Protein AF-A0A7J4REQ1-F1 (afdb_monomer_lite)

Radius of gyration: 32.88 Å; chains: 1; bounding box: 48×34×110 Å

Structure (mmCIF, N/CA/C/O backbone):
data_AF-A0A7J4REQ1-F1
#
_entry.id   AF-A0A7J4REQ1-F1
#
loop_
_atom_site.group_PDB
_atom_site.id
_atom_site.type_symbol
_atom_site.label_atom_id
_atom_site.label_alt_id
_atom_site.label_comp_id
_atom_site.label_asym_id
_atom_site.label_entity_id
_atom_site.label_seq_id
_atom_site.pdbx_PDB_ins_code
_atom_site.Cartn_x
_atom_site.Cartn_y
_atom_site.Cartn_z
_atom_site.occupancy
_atom_site.B_iso_or_equiv
_atom_site.auth_seq_id
_atom_site.auth_comp_id
_atom_site.auth_asym_id
_atom_site.auth_atom_id
_atom_site.pdbx_PDB_model_num
ATOM 1 N N . ILE A 1 1 ? 2.895 -11.259 5.863 1.00 78.50 1 ILE A N 1
ATOM 2 C CA . ILE A 1 1 ? 2.410 -10.661 7.126 1.00 78.50 1 ILE A CA 1
ATOM 3 C C . ILE A 1 1 ? 1.127 -11.382 7.511 1.00 78.50 1 ILE A C 1
ATOM 5 O O . ILE A 1 1 ? 0.283 -11.541 6.636 1.00 78.50 1 ILE A O 1
ATOM 9 N N . ARG A 1 2 ? 1.018 -11.881 8.751 1.00 83.12 2 ARG A N 1
ATOM 10 C CA . ARG A 1 2 ? -0.220 -12.492 9.265 1.00 83.12 2 ARG A CA 1
ATOM 11 C C . ARG A 1 2 ? -1.037 -11.417 9.971 1.00 83.12 2 ARG A C 1
ATOM 13 O O . ARG A 1 2 ? -0.474 -10.676 10.772 1.00 83.12 2 ARG A O 1
ATOM 20 N N . ILE A 1 3 ? -2.317 -11.341 9.643 1.00 84.44 3 ILE A N 1
ATOM 21 C CA . ILE A 1 3 ? -3.263 -10.359 10.168 1.00 84.44 3 ILE A CA 1
ATOM 22 C C . ILE A 1 3 ? -4.491 -11.128 10.621 1.00 84.44 3 ILE A C 1
ATOM 24 O O . ILE A 1 3 ? -4.956 -12.021 9.918 1.00 84.44 3 ILE A O 1
ATOM 28 N N . GLU A 1 4 ? -4.982 -10.797 11.802 1.00 85.50 4 GLU A N 1
ATOM 29 C CA . GLU A 1 4 ? -6.174 -11.393 12.388 1.00 85.50 4 GLU A CA 1
ATOM 30 C C . GLU A 1 4 ? -7.252 -10.314 12.401 1.00 85.50 4 GLU A C 1
ATOM 32 O O . GLU A 1 4 ? -7.031 -9.225 12.927 1.00 85.50 4 GLU A O 1
ATOM 37 N N . ILE A 1 5 ? -8.381 -10.597 11.755 1.00 84.56 5 ILE A N 1
ATOM 38 C CA . ILE A 1 5 ? -9.519 -9.678 11.662 1.00 84.56 5 ILE A CA 1
ATOM 39 C C . ILE A 1 5 ? -10.706 -10.362 12.318 1.00 84.56 5 ILE A C 1
ATOM 41 O O . ILE A 1 5 ? -10.978 -11.531 12.037 1.00 84.56 5 ILE A O 1
ATOM 45 N N . ALA A 1 6 ? -11.402 -9.637 13.187 1.00 83.38 6 ALA A N 1
ATOM 46 C CA . ALA A 1 6 ? -12.541 -10.141 13.934 1.00 83.38 6 ALA A CA 1
ATOM 47 C C . ALA A 1 6 ? -13.734 -9.200 13.771 1.00 83.38 6 ALA A C 1
ATOM 49 O O . ALA A 1 6 ? -13.595 -7.990 13.925 1.00 83.38 6 ALA A O 1
ATOM 50 N N . ASN A 1 7 ? -14.914 -9.763 13.500 1.00 81.50 7 ASN A N 1
ATOM 51 C CA . ASN A 1 7 ? -16.163 -9.013 13.586 1.00 81.50 7 ASN A CA 1
ATOM 52 C C . ASN A 1 7 ? -16.670 -9.077 15.031 1.00 81.50 7 ASN A C 1
ATOM 54 O O . ASN A 1 7 ? -17.111 -10.132 15.494 1.00 81.50 7 ASN A O 1
ATOM 58 N N . THR A 1 8 ? -16.592 -7.952 15.736 1.00 80.75 8 THR A N 1
ATOM 59 C CA . THR A 1 8 ? -17.097 -7.786 17.111 1.00 80.75 8 THR A CA 1
ATOM 60 C C . THR A 1 8 ? -18.521 -7.218 17.148 1.00 80.75 8 THR A C 1
ATOM 62 O O . THR A 1 8 ? -19.142 -7.145 18.210 1.00 80.75 8 THR A O 1
ATOM 65 N N . GLY A 1 9 ? -19.060 -6.822 15.991 1.00 75.81 9 GLY A N 1
ATOM 66 C CA . GLY A 1 9 ? -20.412 -6.306 15.832 1.00 75.81 9 GLY A CA 1
ATOM 67 C C . GLY A 1 9 ? -21.477 -7.404 15.825 1.00 75.81 9 GLY A C 1
ATOM 68 O O . GLY A 1 9 ? -21.199 -8.597 15.791 1.00 75.81 9 GLY A O 1
ATOM 69 N N . ASN A 1 10 ? -22.748 -7.002 15.844 1.00 75.56 10 ASN A N 1
ATOM 70 C CA . ASN A 1 10 ? -23.897 -7.918 15.801 1.00 75.56 10 ASN A CA 1
ATOM 71 C C . ASN A 1 10 ? -24.511 -8.073 14.396 1.00 75.56 10 ASN A C 1
ATOM 73 O O . ASN A 1 10 ? -25.511 -8.778 14.235 1.00 75.56 10 ASN A O 1
ATOM 77 N N . VAL A 1 11 ? -23.925 -7.421 13.390 1.00 81.38 11 VAL A N 1
ATOM 78 C CA . VAL A 1 11 ? -24.356 -7.449 11.988 1.00 81.38 11 VAL A CA 1
ATOM 79 C C . VAL A 1 11 ? -23.275 -8.121 11.142 1.00 81.38 11 VAL A C 1
ATOM 81 O O . VAL A 1 11 ? -22.09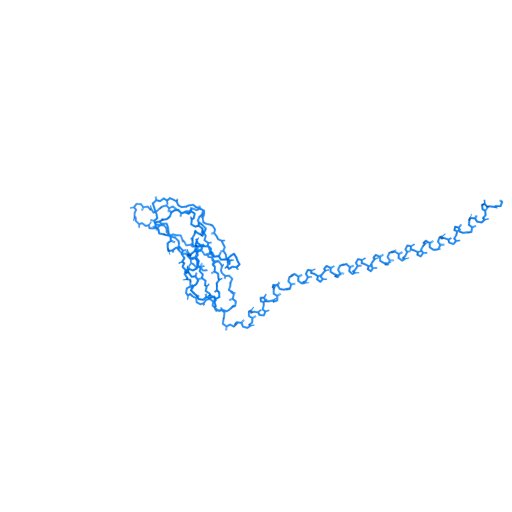4 -8.096 11.476 1.00 81.38 11 VAL A O 1
ATOM 84 N N . HIS A 1 12 ? -23.695 -8.770 10.058 1.00 83.31 12 HIS A N 1
ATOM 85 C CA . HIS A 1 12 ? -22.788 -9.311 9.051 1.00 83.31 12 HIS A CA 1
ATOM 86 C C . HIS A 1 12 ? -22.048 -8.174 8.332 1.00 83.31 12 HIS A C 1
ATOM 88 O O . HIS A 1 12 ? -22.694 -7.234 7.870 1.00 83.31 12 HIS A O 1
ATOM 94 N N . ALA A 1 13 ? -20.726 -8.286 8.209 1.00 85.25 13 ALA A N 1
ATOM 95 C CA . ALA A 1 13 ? -19.898 -7.340 7.467 1.00 85.25 13 ALA A CA 1
ATOM 96 C C . ALA A 1 13 ? -19.535 -7.938 6.101 1.00 85.25 13 ALA A C 1
ATOM 98 O O . ALA A 1 13 ? -19.131 -9.098 6.017 1.00 85.25 13 ALA A O 1
ATOM 99 N N . SER A 1 14 ? -19.687 -7.166 5.031 1.00 88.62 14 SER A N 1
ATOM 100 C CA . SER A 1 14 ? -19.371 -7.578 3.659 1.00 88.62 14 SER A CA 1
ATOM 101 C C . SER A 1 14 ? -18.459 -6.560 2.994 1.00 88.62 14 SER A C 1
ATOM 103 O O . SER A 1 14 ? -18.481 -5.395 3.375 1.00 88.62 14 SER A O 1
ATOM 105 N N . ASP A 1 15 ? -17.703 -7.005 1.990 1.00 88.81 15 ASP A N 1
ATOM 106 C CA . ASP A 1 15 ? -16.786 -6.162 1.213 1.00 88.81 15 ASP A CA 1
ATOM 107 C C . ASP A 1 15 ? -15.766 -5.405 2.085 1.00 88.81 15 ASP A C 1
ATOM 109 O O . ASP A 1 15 ? -15.466 -4.238 1.854 1.00 88.81 15 ASP A O 1
ATOM 113 N N . ILE A 1 16 ? -15.204 -6.091 3.086 1.00 88.12 16 ILE A N 1
ATOM 114 C CA . ILE A 1 16 ? -14.216 -5.513 4.001 1.00 88.12 16 ILE A CA 1
ATOM 115 C C . ILE A 1 16 ? -12.904 -5.333 3.241 1.00 88.12 16 ILE A C 1
ATOM 117 O O . ILE A 1 16 ? -12.236 -6.310 2.880 1.00 88.12 16 ILE A O 1
ATOM 121 N N . GLU A 1 17 ? -12.527 -4.086 2.998 1.00 90.56 17 GLU A N 1
ATOM 122 C CA . GLU A 1 17 ? -11.249 -3.746 2.391 1.00 90.56 17 GLU A CA 1
ATOM 123 C C . GLU A 1 17 ? -10.144 -3.692 3.454 1.00 90.56 17 GLU A C 1
ATOM 125 O O . GLU A 1 17 ? -10.313 -3.158 4.545 1.00 90.56 17 GLU A O 1
ATOM 130 N N . VAL A 1 18 ? -8.991 -4.273 3.135 1.00 90.94 18 VAL A N 1
ATOM 131 C CA . VAL A 1 18 ? -7.797 -4.261 3.975 1.00 90.94 18 VAL A CA 1
ATOM 132 C C . VAL A 1 18 ? -6.635 -3.778 3.132 1.00 90.94 18 VAL A C 1
ATOM 134 O O . VAL A 1 18 ? -6.337 -4.339 2.070 1.00 90.94 18 VAL A O 1
ATOM 137 N N . ILE A 1 19 ? -5.956 -2.746 3.620 1.00 91.75 19 ILE A N 1
ATOM 138 C CA . ILE A 1 19 ? -4.826 -2.133 2.934 1.00 91.75 19 ILE A CA 1
ATOM 139 C C . ILE A 1 19 ? -3.568 -2.212 3.781 1.00 91.75 19 ILE A C 1
ATOM 141 O O . ILE A 1 19 ? -3.587 -2.117 5.010 1.00 91.75 19 ILE A O 1
ATOM 145 N N . LEU A 1 20 ? -2.453 -2.422 3.092 1.00 90.94 20 LEU A N 1
ATOM 146 C CA . LEU A 1 20 ? -1.123 -2.387 3.667 1.00 90.94 20 LEU A CA 1
ATOM 147 C C . LEU A 1 20 ? -0.415 -1.138 3.166 1.00 90.94 20 LEU A C 1
ATOM 149 O O . LEU A 1 20 ? -0.218 -0.984 1.959 1.00 90.94 20 LEU A O 1
ATOM 153 N N . CYS A 1 21 ? -0.009 -0.285 4.096 1.00 89.50 21 CYS A N 1
ATOM 154 C CA . CYS A 1 21 ? 0.618 0.991 3.796 1.00 89.50 21 CYS A CA 1
ATOM 155 C C . CYS A 1 21 ? 2.043 1.027 4.332 1.00 89.50 21 CYS A C 1
ATOM 157 O O . CYS A 1 21 ? 2.310 0.545 5.435 1.00 89.50 21 CYS A O 1
ATOM 159 N N . GLU A 1 22 ? 2.946 1.622 3.563 1.00 87.75 22 GLU A N 1
ATOM 160 C CA . GLU A 1 22 ? 4.350 1.795 3.918 1.00 87.75 22 GLU A CA 1
ATOM 161 C C . GLU A 1 22 ? 4.697 3.285 3.978 1.00 87.75 22 GLU A C 1
ATOM 163 O O . GLU A 1 22 ? 4.401 4.051 3.059 1.00 87.75 22 GLU A O 1
ATOM 168 N N . TYR A 1 23 ? 5.347 3.686 5.069 1.00 86.44 23 TYR A N 1
ATOM 169 C CA . TYR A 1 23 ? 5.790 5.054 5.293 1.00 86.44 23 TYR A CA 1
ATOM 170 C C . TYR A 1 23 ? 7.229 5.118 5.805 1.00 86.44 23 TYR A C 1
ATOM 172 O O . TYR A 1 23 ? 7.684 4.269 6.572 1.00 86.44 23 TYR A O 1
ATOM 180 N N . ASP A 1 24 ? 7.925 6.185 5.420 1.00 80.06 24 ASP A N 1
ATOM 181 C CA . ASP A 1 24 ? 9.309 6.455 5.833 1.00 80.06 24 ASP A CA 1
ATOM 182 C C . ASP A 1 24 ? 9.372 7.228 7.151 1.00 80.06 24 ASP A C 1
ATOM 184 O O . ASP A 1 24 ? 10.359 7.151 7.879 1.00 80.06 24 ASP A O 1
ATOM 188 N N . ALA A 1 25 ? 8.322 7.996 7.441 1.00 77.31 25 ALA A N 1
ATOM 189 C CA . ALA A 1 25 ? 8.205 8.797 8.645 1.00 77.31 25 ALA A CA 1
ATOM 190 C C . ALA A 1 25 ? 7.680 7.962 9.816 1.00 77.31 25 ALA A C 1
ATOM 192 O O . ALA A 1 25 ? 6.892 7.026 9.641 1.00 77.31 25 ALA A O 1
ATOM 193 N N . ASP A 1 26 ? 8.118 8.318 11.020 1.00 72.38 26 ASP A N 1
ATOM 194 C CA . ASP A 1 26 ? 7.590 7.750 12.252 1.00 72.38 26 ASP A CA 1
ATOM 195 C C . ASP A 1 26 ? 6.221 8.358 12.580 1.00 72.38 26 ASP A C 1
ATOM 197 O O . ASP A 1 26 ? 5.990 9.547 12.380 1.00 72.38 26 ASP A O 1
ATOM 201 N N . ASP A 1 27 ? 5.336 7.529 13.137 1.00 75.75 27 ASP A N 1
ATOM 202 C CA . ASP A 1 27 ? 4.049 7.941 13.716 1.00 75.75 27 ASP A CA 1
ATOM 203 C C . ASP A 1 27 ? 3.000 8.512 12.732 1.00 75.75 27 ASP A C 1
ATOM 205 O O . ASP A 1 27 ? 2.279 9.464 13.027 1.00 75.75 27 ASP A O 1
ATOM 209 N N . MET A 1 28 ? 2.827 7.861 11.577 1.00 85.00 28 MET A N 1
ATOM 210 C CA . MET A 1 28 ? 1.778 8.219 10.603 1.00 85.00 28 MET A CA 1
ATOM 211 C C . MET A 1 28 ? 0.361 7.781 11.023 1.00 85.00 28 MET A C 1
ATOM 213 O O . MET A 1 28 ? -0.613 8.115 10.354 1.00 85.00 28 MET A O 1
ATOM 217 N N . MET A 1 29 ? 0.192 7.066 12.148 1.00 84.50 29 MET A N 1
ATOM 218 C CA . MET A 1 29 ? -1.128 6.554 12.568 1.00 84.50 29 MET A CA 1
ATOM 219 C C . MET A 1 29 ? -2.143 7.673 12.785 1.00 84.50 29 MET A C 1
ATOM 221 O O . MET A 1 29 ? -3.316 7.522 12.453 1.00 84.50 29 MET A O 1
ATOM 225 N N . ALA A 1 30 ? -1.710 8.784 13.383 1.00 85.56 30 ALA A N 1
ATOM 226 C CA . ALA A 1 30 ? -2.590 9.915 13.648 1.00 85.56 30 ALA A CA 1
ATOM 227 C C . ALA A 1 30 ? -3.002 10.639 12.359 1.00 85.56 30 ALA A C 1
ATOM 229 O O . ALA A 1 30 ? -4.084 11.218 12.312 1.00 85.56 30 ALA A O 1
ATOM 230 N N . GLU A 1 31 ? -2.147 10.624 11.339 1.00 86.44 31 GLU A N 1
ATOM 231 C CA . GLU A 1 31 ? -2.433 11.214 10.033 1.00 86.44 31 GLU A CA 1
ATOM 232 C C . GLU A 1 31 ? -3.397 10.336 9.236 1.00 86.44 31 GLU A C 1
ATOM 234 O O . GLU A 1 31 ? -4.446 10.825 8.826 1.00 86.44 31 GLU A O 1
ATOM 239 N N . ILE A 1 32 ? -3.126 9.029 9.158 1.00 86.06 32 ILE A N 1
ATOM 240 C CA . ILE A 1 32 ? -4.010 8.038 8.524 1.00 86.06 32 ILE A CA 1
ATOM 241 C C . ILE A 1 32 ? -5.419 8.113 9.127 1.00 86.06 32 ILE A C 1
ATOM 243 O O . ILE A 1 32 ? -6.404 8.228 8.406 1.00 86.06 32 ILE A O 1
ATOM 247 N N . ARG A 1 33 ? -5.529 8.144 10.463 1.00 85.56 33 ARG A N 1
ATOM 248 C CA . ARG A 1 33 ? -6.827 8.258 11.151 1.00 85.56 33 ARG A CA 1
ATOM 249 C C . ARG A 1 33 ? -7.557 9.575 10.883 1.00 85.56 33 ARG A C 1
ATOM 251 O O . ARG A 1 33 ? -8.780 9.605 10.908 1.00 85.56 33 ARG A O 1
ATOM 258 N N . LYS A 1 34 ? -6.833 10.680 10.677 1.00 86.31 34 LYS A N 1
ATOM 259 C CA . LYS A 1 34 ? -7.446 11.974 10.324 1.00 86.31 34 LYS A CA 1
ATOM 260 C C . LYS A 1 34 ? -7.954 11.999 8.890 1.00 86.31 34 LYS A C 1
ATOM 262 O O . LYS A 1 34 ? -8.836 12.797 8.594 1.00 86.31 34 LYS A O 1
ATOM 267 N N . ASN A 1 35 ? -7.372 11.176 8.028 1.00 85.69 35 ASN A N 1
ATOM 268 C CA . ASN A 1 35 ? -7.722 11.063 6.625 1.00 85.69 35 ASN A CA 1
ATOM 269 C C . ASN A 1 35 ? -8.692 9.895 6.388 1.00 85.69 35 ASN A C 1
ATOM 271 O O . ASN A 1 35 ? -8.494 9.111 5.469 1.00 85.69 35 ASN A O 1
ATOM 275 N N . ASP A 1 36 ? -9.690 9.728 7.261 1.00 85.12 36 ASP A N 1
ATOM 276 C CA . ASP A 1 36 ? -10.706 8.667 7.173 1.00 85.12 36 ASP A CA 1
ATOM 277 C C . ASP A 1 36 ? -10.124 7.248 7.038 1.00 85.12 36 ASP A C 1
ATOM 279 O O . ASP A 1 36 ? -10.618 6.424 6.274 1.00 85.12 36 ASP A O 1
ATOM 283 N N . ASN A 1 37 ? -9.038 6.952 7.760 1.00 84.94 37 ASN A N 1
ATOM 284 C CA . ASN A 1 37 ? -8.319 5.676 7.669 1.00 84.94 37 ASN A CA 1
ATOM 285 C C . ASN A 1 37 ? -7.774 5.376 6.252 1.00 84.94 37 ASN A C 1
ATOM 287 O O . ASN A 1 37 ? -7.473 4.233 5.920 1.00 84.94 37 ASN A O 1
ATOM 291 N N . MET A 1 38 ? -7.602 6.397 5.409 1.00 86.94 38 MET A N 1
ATOM 292 C CA . MET A 1 38 ? -7.039 6.267 4.069 1.00 86.94 38 MET A CA 1
ATOM 293 C C . MET A 1 38 ? -5.557 6.641 4.069 1.00 86.94 38 MET A C 1
ATOM 295 O O . MET A 1 38 ? -5.163 7.737 4.480 1.00 86.94 38 MET A O 1
ATOM 299 N N . CYS A 1 39 ? -4.733 5.726 3.571 1.00 90.00 39 CYS A N 1
ATOM 300 C CA . CYS A 1 39 ? -3.330 5.999 3.289 1.00 90.00 39 CYS A CA 1
ATOM 301 C C . CYS A 1 39 ? -3.172 6.754 1.968 1.00 90.00 39 CYS A C 1
ATOM 303 O O . CYS A 1 39 ? -4.043 6.712 1.101 1.00 90.00 39 CYS A O 1
ATOM 305 N N . ASP A 1 40 ? -2.024 7.393 1.778 1.00 89.25 40 ASP A N 1
ATOM 306 C CA . ASP A 1 40 ? -1.679 7.993 0.493 1.00 89.25 40 ASP A CA 1
ATOM 307 C C . ASP A 1 40 ? -1.586 6.904 -0.578 1.00 89.25 40 ASP A C 1
ATOM 309 O O . ASP A 1 40 ? -0.981 5.857 -0.350 1.00 89.25 40 ASP A O 1
ATOM 313 N N . GLU A 1 41 ? -2.151 7.146 -1.762 1.00 84.31 41 GLU A N 1
ATOM 314 C CA . GLU A 1 41 ? -2.200 6.139 -2.835 1.00 84.31 41 GLU A CA 1
ATOM 315 C C . GLU A 1 41 ? -0.813 5.610 -3.223 1.00 84.31 41 GLU A C 1
ATOM 317 O O . GLU A 1 41 ? -0.656 4.423 -3.506 1.00 84.31 41 GLU A O 1
ATOM 322 N N . ASP A 1 42 ? 0.206 6.471 -3.169 1.00 84.56 42 ASP A N 1
ATOM 323 C CA . ASP A 1 42 ? 1.594 6.109 -3.467 1.00 84.56 42 ASP A CA 1
ATOM 324 C C . ASP A 1 42 ? 2.246 5.258 -2.358 1.00 84.56 42 ASP A C 1
ATOM 326 O O . ASP A 1 42 ? 3.244 4.579 -2.604 1.00 84.56 42 ASP A O 1
ATOM 330 N N . SER A 1 43 ? 1.679 5.277 -1.148 1.00 87.69 43 SER A N 1
ATOM 331 C CA . SER A 1 43 ? 2.123 4.506 0.019 1.00 87.69 43 SER A CA 1
ATOM 332 C C . SER A 1 43 ? 1.429 3.148 0.145 1.00 87.69 43 SER A C 1
ATOM 334 O O . SER A 1 43 ? 1.834 2.335 0.979 1.00 87.69 43 SER A O 1
ATOM 336 N N . ILE A 1 44 ? 0.391 2.870 -0.650 1.00 88.88 44 ILE A N 1
ATOM 337 C CA . ILE A 1 44 ? -0.342 1.601 -0.588 1.00 88.88 44 ILE A CA 1
ATOM 338 C C . ILE A 1 44 ? 0.429 0.521 -1.348 1.00 88.88 44 ILE A C 1
ATOM 340 O O . ILE A 1 44 ? 0.576 0.551 -2.569 1.00 88.88 44 ILE A O 1
ATOM 344 N N . VAL A 1 45 ? 0.877 -0.488 -0.608 1.00 88.38 45 VAL A N 1
ATOM 345 C CA . VAL A 1 45 ? 1.690 -1.593 -1.130 1.00 88.38 45 VAL A CA 1
ATOM 346 C C . VAL A 1 45 ? 0.822 -2.766 -1.570 1.00 88.38 45 VAL A C 1
ATOM 348 O O . VAL A 1 45 ? 1.120 -3.449 -2.552 1.00 88.38 45 VAL A O 1
ATOM 351 N N . MET A 1 46 ? -0.260 -3.021 -0.838 1.00 88.62 46 MET A N 1
ATOM 352 C CA . MET A 1 46 ? -1.182 -4.110 -1.128 1.00 88.62 46 MET A CA 1
ATOM 353 C C . MET A 1 46 ? -2.602 -3.733 -0.718 1.00 88.62 46 MET A C 1
ATOM 355 O O . MET A 1 46 ? -2.812 -3.099 0.313 1.00 88.62 46 MET A O 1
ATOM 359 N N . ARG A 1 47 ? -3.563 -4.166 -1.536 1.00 90.56 47 ARG A N 1
ATOM 360 C CA . ARG A 1 47 ? -5.004 -4.059 -1.306 1.00 90.56 47 ARG A CA 1
ATOM 361 C C . ARG A 1 47 ? -5.616 -5.447 -1.389 1.00 90.56 47 ARG A C 1
ATOM 363 O O . ARG A 1 47 ? -5.332 -6.183 -2.337 1.00 90.56 47 ARG A O 1
ATOM 370 N N . G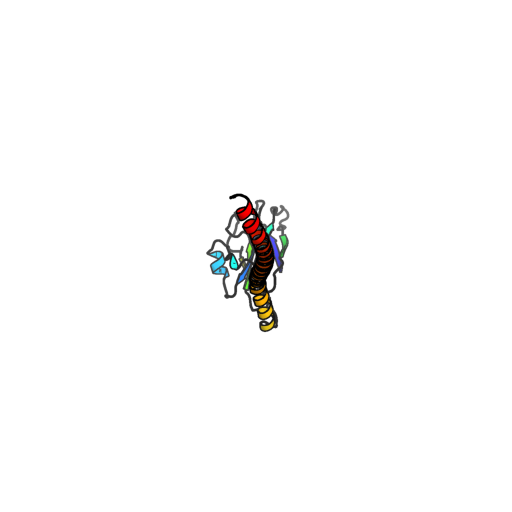LN A 1 48 ? -6.448 -5.798 -0.421 1.00 89.62 48 GLN A N 1
ATOM 371 C CA . GLN A 1 48 ? -7.179 -7.054 -0.412 1.00 89.62 48 GLN A CA 1
ATOM 372 C C . GLN A 1 48 ? -8.606 -6.831 0.075 1.00 89.62 48 GLN A C 1
ATOM 374 O O . GLN A 1 48 ? -8.827 -6.127 1.049 1.00 89.62 48 GLN A O 1
ATOM 379 N N . ILE A 1 49 ? -9.567 -7.467 -0.592 1.00 90.19 49 ILE A N 1
ATOM 380 C CA . ILE A 1 49 ? -10.979 -7.416 -0.210 1.00 90.19 49 ILE A CA 1
ATOM 381 C C . ILE A 1 49 ? -11.375 -8.778 0.349 1.00 90.19 49 ILE A C 1
ATOM 383 O O . ILE A 1 49 ? -11.089 -9.821 -0.250 1.00 90.19 49 ILE A O 1
ATOM 387 N N . ILE A 1 50 ? -12.043 -8.761 1.493 1.00 87.75 50 ILE A N 1
ATOM 388 C CA . ILE A 1 50 ? -12.667 -9.920 2.116 1.00 87.75 50 ILE A CA 1
ATOM 389 C C . ILE A 1 50 ? -14.161 -9.819 1.835 1.00 87.75 50 ILE A C 1
ATOM 391 O O . ILE A 1 50 ? -14.821 -8.874 2.252 1.00 87.75 50 ILE A O 1
ATOM 395 N N . GLY A 1 51 ? -14.703 -10.803 1.118 1.00 83.94 51 GLY A N 1
ATOM 396 C CA . GLY A 1 51 ? -16.087 -10.721 0.649 1.00 83.94 51 GLY A CA 1
ATOM 397 C C . GLY A 1 51 ? -17.119 -10.664 1.777 1.00 83.94 51 GLY A C 1
ATOM 398 O O . GLY A 1 51 ? -18.109 -9.952 1.655 1.00 83.94 51 GLY A O 1
ATOM 399 N N . ALA A 1 52 ? -16.904 -11.408 2.865 1.00 83.00 52 ALA A N 1
ATOM 400 C CA . ALA A 1 52 ? -17.870 -11.500 3.952 1.00 83.00 52 ALA A CA 1
ATOM 401 C C . ALA A 1 52 ? -17.249 -12.022 5.253 1.00 83.00 52 ALA A C 1
ATOM 403 O O . ALA A 1 52 ? -16.465 -12.976 5.232 1.00 83.00 52 ALA A O 1
ATOM 404 N N . LEU A 1 53 ? -17.672 -11.444 6.377 1.00 83.44 53 LEU A N 1
ATOM 405 C CA . LEU A 1 53 ? -17.374 -11.891 7.730 1.00 83.44 53 LEU A CA 1
ATOM 406 C C . LEU A 1 53 ? -18.669 -11.956 8.548 1.00 83.44 53 LEU A C 1
ATOM 408 O O . LEU A 1 53 ? -19.316 -10.946 8.846 1.00 83.44 53 LEU A O 1
ATOM 412 N N . ASP A 1 54 ? -19.056 -13.179 8.904 1.00 79.12 54 ASP A N 1
ATOM 413 C CA . ASP A 1 54 ? -20.265 -13.428 9.682 1.00 79.12 54 ASP A CA 1
ATOM 414 C C . ASP A 1 54 ? -20.181 -12.847 11.094 1.00 79.12 54 ASP A C 1
ATOM 416 O O . ASP A 1 54 ? -19.105 -12.716 11.680 1.00 79.12 54 ASP A O 1
ATOM 420 N N . LYS A 1 55 ? -21.356 -12.536 11.648 1.00 75.81 55 LYS A N 1
ATOM 421 C CA . LYS A 1 55 ? -21.496 -12.123 13.043 1.00 75.81 55 LYS A CA 1
ATOM 422 C C . LYS A 1 55 ? -21.009 -13.236 13.997 1.00 75.81 55 LYS A C 1
ATOM 424 O O . LYS A 1 55 ? -21.128 -14.419 13.655 1.00 75.81 55 LYS A O 1
ATOM 429 N N . PRO A 1 56 ? -20.554 -12.891 15.212 1.00 75.56 56 PRO A N 1
ATOM 430 C CA . PRO A 1 56 ? -20.309 -13.866 16.265 1.00 75.56 56 PRO A CA 1
ATOM 431 C C . PRO A 1 56 ? -21.569 -14.698 16.562 1.00 75.56 56 PRO A C 1
ATOM 433 O O . PRO A 1 56 ? -22.714 -14.230 16.448 1.00 75.56 56 PRO A O 1
ATOM 436 N N . ASP A 1 57 ? -21.348 -15.976 16.870 1.00 69.81 57 ASP A N 1
ATOM 437 C CA . ASP A 1 57 ? -22.408 -16.905 17.266 1.00 69.81 57 ASP A CA 1
ATOM 438 C C . ASP A 1 57 ? -22.743 -16.715 18.757 1.00 69.81 57 ASP A C 1
ATOM 440 O O . ASP A 1 57 ? -21.934 -16.194 19.528 1.00 69.81 57 ASP A O 1
ATOM 444 N N . ASP A 1 58 ? -23.927 -17.156 19.185 1.00 66.88 58 ASP A N 1
ATOM 445 C CA . ASP A 1 58 ? -24.430 -16.999 20.562 1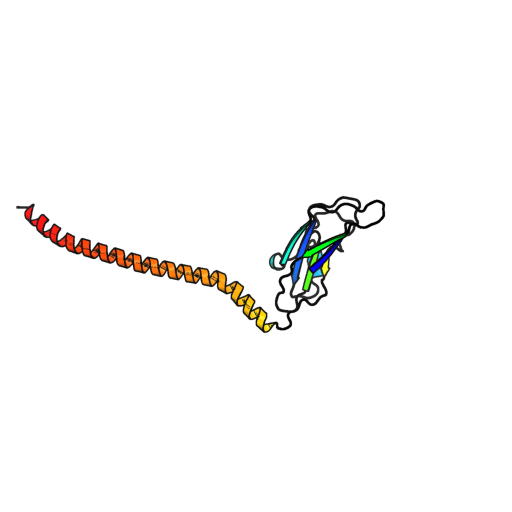.00 66.88 58 ASP A CA 1
ATOM 446 C C . ASP A 1 58 ? -23.548 -17.719 21.617 1.00 66.88 58 ASP A C 1
ATOM 448 O O . ASP A 1 58 ? -23.772 -17.582 22.822 1.00 66.88 58 ASP A O 1
ATOM 452 N N . SER A 1 59 ? -22.517 -18.461 21.187 1.00 66.56 59 SER A N 1
ATOM 453 C CA . SER A 1 59 ? -21.496 -19.099 22.029 1.00 66.56 59 SER A CA 1
ATOM 454 C C . SER A 1 59 ? -20.333 -18.190 22.465 1.00 66.56 59 SER A C 1
ATOM 456 O O . SER A 1 59 ? -19.429 -18.683 23.129 1.00 66.56 59 SER A O 1
ATOM 458 N N . GLN A 1 60 ? -20.372 -16.880 22.182 1.00 56.31 60 GLN A N 1
ATOM 459 C CA . GLN A 1 60 ? -19.330 -15.883 22.523 1.00 56.31 60 GLN A CA 1
ATOM 460 C C . GLN A 1 60 ? -17.975 -16.051 21.813 1.00 56.31 60 GLN A C 1
ATOM 462 O O . GLN A 1 60 ? -17.010 -15.385 22.185 1.00 56.31 60 GLN A O 1
ATOM 467 N N . ASP A 1 61 ? -17.887 -16.877 20.773 1.00 64.12 61 ASP A N 1
ATOM 468 C CA . ASP A 1 61 ? -16.656 -16.977 19.990 1.00 64.12 61 ASP A CA 1
ATOM 469 C C . ASP A 1 61 ? -16.648 -15.888 18.908 1.00 64.12 61 ASP A C 1
ATOM 471 O O . ASP A 1 61 ? -17.401 -15.944 17.927 1.00 64.12 61 ASP A O 1
ATOM 475 N N . GLU A 1 62 ? -15.797 -14.877 19.098 1.00 65.56 62 GLU A N 1
ATOM 476 C CA . GLU A 1 62 ? -15.461 -13.905 18.057 1.00 65.56 62 GLU A CA 1
ATOM 477 C C . GLU A 1 62 ? -15.020 -14.653 16.793 1.00 65.56 62 GLU A C 1
ATOM 479 O O . GLU A 1 62 ? -14.176 -15.556 16.826 1.00 65.56 62 GLU A O 1
ATOM 484 N N . ARG A 1 63 ? -15.611 -14.302 15.648 1.00 69.56 63 ARG A N 1
ATOM 485 C CA . ARG A 1 63 ? -15.246 -14.921 14.373 1.00 69.56 63 ARG A CA 1
ATOM 486 C C . ARG A 1 63 ? -13.991 -14.245 13.851 1.00 69.56 63 ARG A C 1
ATOM 488 O O . ARG A 1 63 ? -14.066 -13.221 13.180 1.00 69.56 63 ARG A O 1
ATOM 495 N N . VAL A 1 64 ? -12.851 -14.847 14.177 1.00 76.31 64 VAL A N 1
ATOM 496 C CA . VAL A 1 64 ? -11.538 -14.424 13.693 1.00 76.31 64 VAL A CA 1
ATOM 497 C C . VAL A 1 64 ? -11.236 -15.104 12.362 1.00 76.31 64 VAL A C 1
ATOM 499 O O . VAL A 1 64 ? -11.364 -16.324 12.226 1.00 76.31 64 VAL A O 1
ATOM 502 N N . ILE A 1 65 ? -10.814 -14.317 11.380 1.00 81.19 65 ILE A N 1
ATOM 503 C CA . ILE A 1 65 ? -10.221 -14.802 10.136 1.00 81.19 65 ILE A CA 1
ATOM 504 C C . ILE A 1 65 ? -8.743 -14.425 10.096 1.00 81.19 65 ILE A C 1
ATOM 506 O O . ILE A 1 65 ? -8.355 -13.303 10.424 1.00 81.19 65 ILE A O 1
ATOM 510 N N . GLU A 1 66 ? -7.911 -15.374 9.678 1.00 82.25 66 GLU A N 1
ATOM 511 C CA . GLU A 1 66 ? -6.496 -15.124 9.426 1.00 82.25 66 GLU A CA 1
ATOM 512 C C . GLU A 1 66 ? -6.289 -14.754 7.957 1.00 82.25 66 GLU A C 1
ATOM 514 O O . GLU A 1 66 ? -6.610 -15.526 7.048 1.00 82.25 66 GLU A O 1
ATOM 519 N N . LEU A 1 67 ? -5.698 -13.586 7.728 1.00 83.06 67 LEU A N 1
ATOM 520 C CA . LEU A 1 67 ? -5.293 -13.101 6.422 1.00 83.06 67 LEU A CA 1
ATOM 521 C C . LEU A 1 67 ? -3.768 -13.095 6.298 1.00 83.06 67 LEU A C 1
ATOM 523 O O . LEU A 1 67 ? -3.046 -12.622 7.179 1.00 83.06 67 LEU A O 1
ATOM 527 N N . TYR A 1 68 ? -3.272 -13.581 5.161 1.00 84.25 68 TYR A N 1
ATOM 528 C CA . TYR A 1 68 ? -1.854 -13.536 4.815 1.00 84.25 68 TYR A CA 1
ATOM 529 C C . TYR A 1 68 ? -1.628 -12.537 3.681 1.00 84.25 68 TYR A C 1
ATOM 531 O O . TYR A 1 68 ? -1.852 -12.859 2.517 1.00 84.25 68 TYR A O 1
ATOM 539 N N . MET A 1 69 ? -1.137 -11.343 4.020 1.00 83.38 69 MET A N 1
ATOM 540 C CA . MET A 1 69 ? -0.749 -10.336 3.027 1.00 83.38 69 MET A CA 1
ATOM 541 C C . MET A 1 69 ? 0.726 -10.478 2.645 1.00 83.38 69 MET A C 1
ATOM 543 O O . MET A 1 69 ? 1.598 -10.666 3.508 1.00 83.38 69 MET A O 1
ATOM 547 N N . LEU A 1 70 ? 1.015 -10.391 1.346 1.00 81.75 70 LEU A N 1
ATOM 548 C CA . LEU A 1 70 ? 2.381 -10.403 0.827 1.00 81.75 70 LEU A CA 1
ATOM 549 C C . LEU A 1 70 ? 2.937 -8.979 0.880 1.00 81.75 70 LEU A C 1
ATOM 551 O O . LEU A 1 70 ? 2.395 -8.076 0.255 1.00 81.75 70 LEU A O 1
ATOM 555 N N . TYR A 1 71 ? 4.032 -8.791 1.612 1.00 81.06 7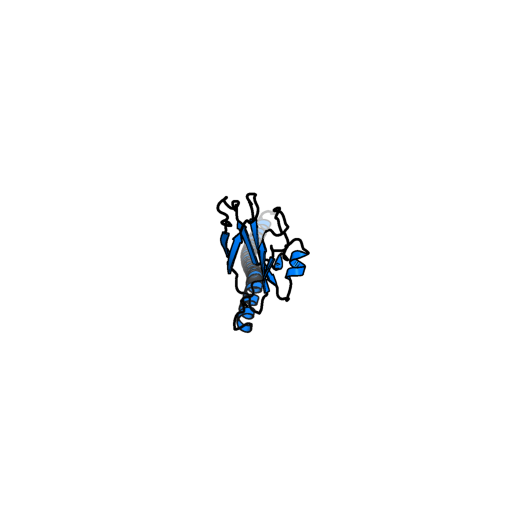1 TYR A N 1
ATOM 556 C CA . TYR A 1 71 ? 4.730 -7.512 1.680 1.00 81.06 71 TYR A CA 1
ATOM 557 C C . TYR A 1 71 ? 6.049 -7.619 0.907 1.00 81.06 71 TYR A C 1
ATOM 559 O O . TYR A 1 71 ? 6.918 -8.394 1.328 1.00 81.06 71 TYR A O 1
ATOM 567 N N . PRO A 1 72 ? 6.207 -6.918 -0.229 1.00 72.31 72 PRO A N 1
ATOM 568 C CA . PRO A 1 72 ? 7.505 -6.768 -0.864 1.00 72.31 72 PRO A CA 1
ATOM 569 C C . PRO A 1 72 ? 8.408 -5.974 0.083 1.00 72.31 72 PRO A C 1
ATOM 571 O O . PRO A 1 72 ? 8.079 -4.864 0.479 1.00 72.31 72 PRO A O 1
ATOM 574 N N . VAL A 1 73 ? 9.528 -6.565 0.491 1.00 66.81 73 VAL A N 1
ATOM 575 C CA . VAL A 1 73 ? 10.470 -5.887 1.384 1.00 66.81 73 VAL A CA 1
ATOM 576 C C . VAL A 1 73 ? 11.196 -4.783 0.621 1.00 66.81 73 VAL A C 1
ATOM 578 O O . VAL A 1 73 ? 11.965 -5.054 -0.300 1.00 66.81 73 VAL A O 1
ATOM 581 N N . THR A 1 74 ? 10.934 -3.540 1.007 1.00 63.59 74 THR A N 1
ATOM 582 C CA . THR A 1 74 ? 11.643 -2.360 0.508 1.00 63.59 74 THR A CA 1
ATOM 583 C C . THR A 1 74 ? 12.919 -2.136 1.325 1.00 63.59 74 THR A C 1
ATOM 585 O O . THR A 1 74 ? 12.986 -2.444 2.517 1.00 63.59 74 THR A O 1
ATOM 588 N N . ALA A 1 75 ? 13.965 -1.607 0.690 1.00 57.25 75 ALA A N 1
ATOM 589 C CA . ALA A 1 75 ? 15.208 -1.261 1.371 1.00 57.25 75 ALA A CA 1
ATOM 590 C C . ALA A 1 75 ? 14.993 -0.144 2.410 1.00 57.25 75 ALA A C 1
ATOM 592 O O . ALA A 1 75 ? 14.395 0.888 2.103 1.00 57.25 75 ALA A O 1
ATOM 593 N N . GLY A 1 76 ? 15.577 -0.294 3.601 1.00 64.25 76 GLY A N 1
ATOM 594 C CA . GLY A 1 76 ? 15.551 0.724 4.659 1.00 64.25 76 GLY A CA 1
ATOM 595 C C . GLY A 1 76 ? 14.671 0.356 5.855 1.00 64.25 76 GLY A C 1
ATOM 596 O O . GLY A 1 76 ? 14.109 -0.732 5.918 1.00 64.25 76 GLY A O 1
ATOM 597 N N . SER A 1 77 ? 14.606 1.256 6.840 1.00 69.00 77 SER A N 1
ATOM 598 C CA . SER A 1 77 ? 13.677 1.142 7.970 1.00 69.00 77 SER A CA 1
ATOM 599 C C . SER A 1 77 ? 12.361 1.781 7.559 1.00 69.00 77 SER A C 1
ATOM 601 O O . SER A 1 77 ? 12.311 2.994 7.364 1.00 69.00 77 SER A O 1
ATOM 603 N N . LYS A 1 78 ? 11.329 0.960 7.387 1.00 78.50 78 LYS A N 1
ATOM 604 C CA . LYS A 1 78 ? 10.014 1.392 6.923 1.00 78.50 78 LYS A CA 1
ATOM 605 C C . LYS A 1 78 ? 8.967 1.060 7.970 1.00 78.50 78 LYS A C 1
ATOM 607 O O . LYS A 1 78 ? 9.009 -0.001 8.596 1.00 78.50 78 LYS A O 1
ATOM 612 N N . ASN A 1 79 ? 8.033 1.978 8.157 1.00 84.62 79 ASN A N 1
ATOM 613 C CA . ASN A 1 79 ? 6.905 1.827 9.053 1.00 84.62 79 ASN A CA 1
ATOM 614 C C . ASN A 1 79 ? 5.726 1.267 8.267 1.00 84.62 79 ASN A C 1
ATOM 616 O O . ASN A 1 79 ? 5.185 1.934 7.388 1.00 84.62 79 ASN A O 1
ATOM 620 N N . VAL A 1 80 ? 5.340 0.034 8.588 1.00 86.88 80 VAL A N 1
ATOM 621 C CA . VAL A 1 80 ? 4.235 -0.648 7.915 1.00 86.88 80 VAL A CA 1
ATOM 622 C C . VAL A 1 80 ? 2.983 -0.568 8.777 1.00 86.88 80 VAL A C 1
ATOM 624 O O . VAL A 1 80 ? 3.010 -0.891 9.969 1.00 86.88 80 VAL A O 1
ATOM 627 N N . TYR A 1 81 ? 1.880 -0.167 8.161 1.00 89.31 81 TYR A N 1
ATOM 628 C CA . TYR A 1 81 ? 0.574 -0.051 8.790 1.00 89.31 81 TYR A CA 1
ATOM 629 C C . TYR A 1 81 ? -0.423 -0.943 8.066 1.00 89.31 81 TYR A C 1
ATOM 631 O O . TYR A 1 81 ? -0.457 -0.992 6.839 1.00 89.31 81 TYR A O 1
ATOM 639 N N . VAL A 1 82 ? -1.229 -1.652 8.844 1.00 90.31 82 VAL A N 1
ATOM 640 C CA . VAL A 1 82 ? -2.419 -2.344 8.359 1.00 90.31 82 VAL A CA 1
ATOM 641 C C . VAL A 1 82 ? -3.598 -1.454 8.674 1.00 90.31 82 VAL A C 1
ATOM 643 O O . VAL A 1 82 ? -3.733 -1.004 9.816 1.00 90.31 82 VAL A O 1
ATOM 646 N N . VAL A 1 83 ? -4.429 -1.221 7.669 1.00 91.44 83 VAL A N 1
ATOM 647 C CA . VAL A 1 83 ? -5.681 -0.498 7.832 1.00 91.44 83 VAL A CA 1
ATOM 648 C C . VAL A 1 83 ? -6.828 -1.357 7.328 1.00 91.44 83 VAL A C 1
ATOM 650 O O . VAL A 1 83 ? -6.729 -1.963 6.260 1.00 91.44 83 VAL A O 1
ATOM 653 N N . VAL A 1 84 ? -7.883 -1.442 8.128 1.00 90.12 84 VAL A N 1
ATOM 654 C CA . VAL A 1 84 ? -9.126 -2.157 7.823 1.00 90.12 84 VAL A CA 1
ATOM 655 C C . VAL A 1 84 ? -10.216 -1.121 7.546 1.00 90.12 84 VAL A C 1
ATOM 657 O O . VAL A 1 84 ? -10.239 -0.086 8.201 1.00 90.12 84 VAL A O 1
ATOM 660 N N . ASP A 1 85 ? -11.061 -1.379 6.549 1.00 88.81 85 ASP A N 1
ATOM 661 C CA . ASP A 1 85 ? -12.119 -0.481 6.064 1.00 88.81 85 ASP A CA 1
ATOM 662 C C . ASP A 1 85 ? -11.654 0.981 5.864 1.00 88.81 85 ASP A C 1
ATOM 664 O O . ASP A 1 85 ? -12.105 1.911 6.545 1.00 88.81 85 ASP A O 1
ATOM 668 N N . PRO A 1 86 ? -10.701 1.224 4.944 1.00 88.62 86 PRO A N 1
ATOM 669 C CA . PRO A 1 86 ? -10.308 2.584 4.605 1.00 88.62 86 PRO A CA 1
ATOM 670 C C . PRO A 1 86 ? -11.495 3.353 4.002 1.00 88.62 86 PRO A C 1
ATOM 672 O O . PRO A 1 86 ? -12.194 2.870 3.115 1.00 88.62 86 PRO A O 1
ATOM 675 N N . GLY A 1 87 ? -11.711 4.587 4.453 1.00 85.44 87 GLY A N 1
ATOM 676 C CA . GLY A 1 87 ? -12.866 5.396 4.060 1.00 85.44 87 GLY A CA 1
ATOM 677 C C . GLY A 1 87 ? -14.118 5.167 4.909 1.00 85.44 87 GLY A C 1
ATOM 678 O O . GLY A 1 87 ? -15.117 5.837 4.647 1.00 85.44 87 GLY A O 1
ATOM 679 N N . ASN A 1 88 ? -14.050 4.290 5.922 1.00 85.75 88 ASN A N 1
ATOM 680 C CA . ASN A 1 88 ? -15.091 4.082 6.932 1.00 85.75 88 ASN A CA 1
ATOM 681 C C . ASN A 1 88 ? -16.480 3.879 6.298 1.00 85.75 88 ASN A C 1
ATOM 683 O O . ASN A 1 88 ? -17.402 4.694 6.434 1.00 85.75 88 ASN A O 1
ATOM 687 N N . THR A 1 89 ? -16.584 2.831 5.484 1.00 85.06 89 THR A N 1
ATOM 688 C CA . THR A 1 89 ? -17.802 2.514 4.731 1.00 85.06 89 THR A CA 1
ATOM 689 C C . THR A 1 89 ? -18.703 1.533 5.473 1.00 85.06 89 THR A C 1
ATOM 691 O O . THR A 1 89 ? -19.914 1.489 5.220 1.00 85.06 89 THR A O 1
ATOM 694 N N . ILE A 1 90 ? -18.131 0.773 6.404 1.00 83.44 90 ILE A N 1
ATOM 695 C CA . ILE A 1 90 ? -18.794 -0.209 7.247 1.00 83.44 90 ILE A CA 1
ATOM 696 C C . ILE A 1 90 ? -19.057 0.443 8.604 1.00 83.44 90 ILE A C 1
ATOM 698 O O . ILE A 1 90 ? -18.186 1.050 9.200 1.00 83.44 90 ILE A O 1
ATOM 702 N N . VAL A 1 91 ? -20.288 0.330 9.109 1.00 82.75 91 VAL A N 1
ATOM 703 C CA . VAL A 1 91 ? -20.644 0.923 10.407 1.00 82.75 91 VAL A CA 1
ATOM 704 C C . VAL A 1 91 ? -20.171 0.014 11.538 1.00 82.75 91 VAL A C 1
ATOM 706 O O . VAL A 1 91 ? -20.746 -1.063 11.734 1.00 82.75 91 VAL A O 1
ATOM 709 N N . GLU A 1 92 ? -19.197 0.472 12.321 1.00 77.69 92 GLU A N 1
ATOM 710 C CA . GLU A 1 92 ? -18.608 -0.296 13.416 1.00 77.69 92 GLU A CA 1
ATOM 711 C C . GLU A 1 92 ? -18.897 0.320 14.797 1.00 77.69 92 GLU A C 1
ATOM 713 O O . GLU A 1 92 ? -19.413 1.431 14.948 1.00 77.69 92 GLU A O 1
ATOM 718 N N . ALA A 1 93 ? -18.631 -0.445 15.861 1.00 77.88 93 ALA A N 1
ATOM 719 C CA . ALA A 1 93 ? -18.807 0.038 17.234 1.00 77.88 93 ALA A CA 1
ATOM 720 C C . ALA A 1 93 ? -17.687 1.002 17.662 1.00 77.88 93 ALA A C 1
ATOM 722 O O . ALA A 1 93 ? -17.887 1.842 18.543 1.00 77.88 93 ALA A O 1
ATOM 723 N N . ASN A 1 94 ? -16.509 0.856 17.060 1.00 79.12 94 ASN A N 1
ATOM 724 C CA . ASN A 1 94 ? -15.330 1.662 17.305 1.00 79.12 94 ASN A CA 1
ATOM 725 C C . ASN A 1 94 ? -14.596 1.843 15.976 1.00 79.12 94 ASN A C 1
ATOM 727 O O . ASN A 1 94 ? -14.208 0.866 15.367 1.00 79.12 94 ASN A O 1
ATOM 731 N N . GLU A 1 95 ? -14.404 3.090 15.556 1.00 78.62 95 GLU A N 1
ATOM 732 C CA . GLU A 1 95 ? -13.693 3.435 14.311 1.00 78.62 95 GLU A CA 1
ATOM 733 C C . GLU A 1 95 ? -12.200 3.724 14.560 1.00 78.62 95 GLU A C 1
ATOM 735 O O . GLU A 1 95 ? -11.418 4.022 13.653 1.00 78.62 95 GLU A O 1
ATOM 740 N N . GLY A 1 96 ? -11.796 3.747 15.835 1.00 79.06 96 GLY A N 1
ATOM 741 C CA . GLY A 1 96 ? -10.472 4.194 16.262 1.00 79.06 96 GLY A CA 1
ATOM 742 C C . GLY A 1 96 ? -9.396 3.108 16.230 1.00 79.06 96 GLY A C 1
ATOM 743 O O . GLY A 1 96 ? -8.203 3.429 16.276 1.00 79.06 96 GLY A O 1
ATOM 744 N N . ASP A 1 97 ? -9.777 1.836 16.172 1.00 81.62 97 ASP A N 1
ATOM 745 C CA . ASP A 1 97 ? -8.900 0.661 16.237 1.00 81.62 97 ASP A CA 1
ATOM 746 C C . ASP A 1 97 ? -8.606 0.010 14.879 1.00 81.62 97 ASP A C 1
ATOM 748 O O . ASP A 1 97 ? -7.803 -0.917 14.815 1.00 81.62 97 ASP A O 1
ATOM 752 N N . ASN A 1 98 ? -9.100 0.594 13.787 1.00 83.00 98 ASN A N 1
ATOM 753 C CA . ASN A 1 98 ? -8.926 0.077 12.425 1.00 83.00 98 ASN A CA 1
ATOM 754 C C . ASN A 1 98 ? -7.512 0.230 11.847 1.00 83.00 98 ASN A C 1
ATOM 756 O O . ASN A 1 98 ? -7.213 -0.303 10.780 1.00 83.00 98 ASN A O 1
ATOM 760 N N . VAL A 1 99 ? -6.615 0.929 12.552 1.00 87.31 99 VAL A N 1
ATOM 761 C CA . VAL A 1 99 ? -5.228 1.170 12.131 1.00 87.31 99 VAL A CA 1
ATOM 762 C C . VAL A 1 99 ? -4.264 0.549 13.133 1.00 87.31 99 VAL A C 1
ATOM 764 O O . VAL A 1 99 ? -4.213 0.954 14.299 1.00 87.31 99 VAL A O 1
ATOM 767 N N . VAL A 1 100 ? -3.427 -0.376 12.661 1.00 88.00 100 VAL A N 1
ATOM 768 C CA . VAL A 1 100 ? -2.420 -1.068 13.476 1.00 88.00 100 VAL A CA 1
ATOM 769 C C . VAL A 1 100 ? -1.042 -0.959 12.828 1.00 88.00 100 VAL A C 1
ATOM 771 O O . VAL A 1 100 ? -0.855 -1.294 11.660 1.00 88.00 100 VAL A O 1
ATOM 774 N N . ARG A 1 101 ? -0.040 -0.516 13.600 1.00 86.31 101 ARG A N 1
ATOM 775 C CA . ARG A 1 101 ? 1.365 -0.521 13.166 1.00 86.31 101 ARG A CA 1
ATOM 776 C C . ARG A 1 101 ? 1.972 -1.899 13.374 1.00 86.31 101 ARG A C 1
ATOM 778 O O . ARG A 1 101 ? 1.946 -2.435 14.482 1.00 86.31 101 ARG A O 1
ATOM 785 N N . ILE A 1 102 ? 2.618 -2.419 12.342 1.00 82.38 102 ILE A N 1
ATOM 786 C CA . ILE A 1 102 ? 3.438 -3.618 12.448 1.00 82.38 102 ILE A CA 1
ATOM 787 C C . ILE A 1 102 ? 4.798 -3.193 12.991 1.00 82.38 102 ILE A C 1
ATOM 789 O O . ILE A 1 102 ? 5.560 -2.483 12.343 1.00 82.38 102 ILE A O 1
ATOM 793 N N . SER A 1 103 ? 5.084 -3.599 14.225 1.00 63.19 103 SER A N 1
ATOM 794 C CA . SER A 1 103 ? 6.300 -3.223 14.953 1.00 63.19 103 SER A CA 1
ATOM 795 C C . SER A 1 103 ? 7.530 -4.054 14.587 1.00 63.19 103 SER A C 1
ATOM 797 O O . SER A 1 103 ? 8.613 -3.784 15.103 1.00 63.19 103 SER A O 1
ATOM 799 N N . GLN A 1 104 ? 7.394 -5.061 13.720 1.00 60.12 104 GLN A N 1
ATOM 800 C CA . GLN A 1 104 ? 8.555 -5.768 13.196 1.00 60.12 104 GLN A CA 1
ATOM 801 C C . GLN A 1 104 ? 9.300 -4.825 12.255 1.00 60.12 104 GLN A C 1
ATOM 803 O O . GLN A 1 104 ? 8.759 -4.430 11.226 1.00 60.12 104 GLN A O 1
ATOM 808 N N . GLU A 1 105 ? 10.536 -4.475 12.612 1.00 51.97 105 GLU A N 1
ATOM 809 C CA . GLU A 1 105 ? 11.487 -3.852 11.695 1.00 51.97 105 GLU A CA 1
ATOM 810 C C . GLU A 1 105 ? 11.705 -4.818 10.525 1.00 51.97 105 GLU A C 1
ATOM 812 O O . GLU A 1 105 ? 12.552 -5.710 10.566 1.00 51.97 105 GLU A O 1
ATOM 817 N N . LEU A 1 106 ? 10.896 -4.681 9.476 1.00 57.00 106 LEU A N 1
ATOM 818 C CA . LEU A 1 106 ? 11.060 -5.396 8.215 1.00 57.00 106 LEU A CA 1
ATOM 819 C C . LEU A 1 106 ? 12.164 -4.698 7.409 1.00 57.00 106 LEU A C 1
ATOM 821 O O . LEU A 1 106 ? 11.949 -4.249 6.290 1.00 57.00 106 LEU A O 1
ATOM 825 N N . GLY A 1 107 ? 13.334 -4.548 8.032 1.00 51.19 107 GLY A N 1
ATOM 826 C CA . GLY A 1 107 ? 14.512 -3.929 7.448 1.00 51.19 107 GLY A CA 1
ATOM 827 C C . GLY A 1 107 ? 15.426 -4.982 6.833 1.00 51.19 107 GLY A C 1
ATOM 828 O O . GLY A 1 107 ? 15.764 -5.986 7.462 1.00 51.19 107 GLY A O 1
ATOM 829 N N . SER A 1 108 ? 15.860 -4.745 5.598 1.00 49.22 108 SER A N 1
ATOM 830 C CA . SER A 1 108 ? 16.965 -5.499 5.006 1.00 49.22 108 SER A CA 1
ATOM 831 C C . SER A 1 108 ? 18.285 -5.109 5.675 1.00 49.22 108 SER A C 1
ATOM 833 O O . SER A 1 108 ? 18.573 -3.930 5.890 1.00 49.22 108 SER A O 1
ATOM 835 N N . SER A 1 109 ? 19.121 -6.101 5.983 1.00 55.19 109 SER A N 1
ATOM 836 C CA . SER A 1 109 ? 20.409 -5.915 6.662 1.00 55.19 109 SER A CA 1
ATOM 837 C C . SER A 1 109 ? 21.471 -5.201 5.814 1.00 55.19 109 SER A C 1
ATOM 839 O O . SER A 1 109 ? 22.523 -4.852 6.346 1.00 55.19 109 SER A O 1
ATOM 841 N N . ASN A 1 110 ? 21.216 -4.954 4.522 1.00 55.50 110 ASN A N 1
ATOM 842 C CA . ASN A 1 110 ? 22.127 -4.228 3.630 1.00 55.50 110 ASN A CA 1
ATOM 843 C C . ASN A 1 110 ? 21.393 -3.212 2.734 1.00 55.50 110 ASN A C 1
ATOM 845 O O . ASN A 1 110 ? 21.192 -3.464 1.544 1.00 55.50 110 ASN A O 1
ATOM 849 N N . PRO A 1 111 ? 21.093 -2.008 3.255 1.00 57.00 111 PRO A N 1
ATOM 850 C CA . PRO A 1 111 ? 20.367 -0.963 2.529 1.00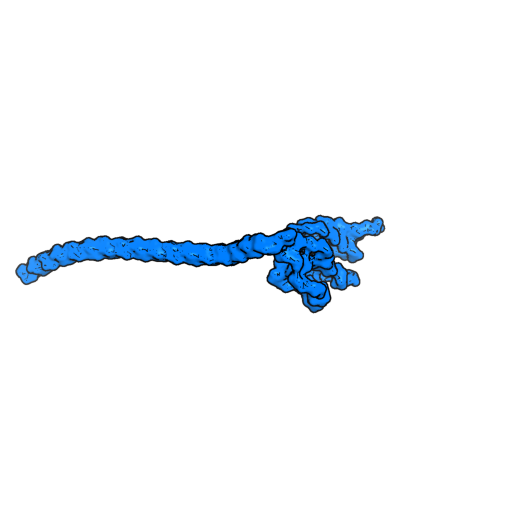 57.00 111 PRO A CA 1
ATOM 851 C C . PRO A 1 111 ? 21.005 -0.581 1.187 1.00 57.00 111 PRO A C 1
ATOM 853 O O . PRO A 1 111 ? 20.300 -0.291 0.230 1.00 57.00 111 PRO A O 1
ATOM 856 N N . PHE A 1 112 ? 22.340 -0.605 1.095 1.00 58.81 112 PHE A N 1
ATOM 857 C CA . PHE A 1 112 ? 23.084 -0.123 -0.073 1.00 58.81 112 PHE A CA 1
ATOM 858 C C . PHE A 1 112 ? 22.951 -1.009 -1.324 1.00 58.81 112 PHE A C 1
ATOM 860 O O . PHE A 1 112 ? 22.994 -0.494 -2.440 1.00 58.81 112 PHE A O 1
ATOM 867 N N . LEU A 1 113 ? 22.801 -2.330 -1.171 1.00 59.94 113 LEU A N 1
ATOM 868 C CA . LEU A 1 113 ? 22.644 -3.233 -2.320 1.00 59.94 113 LEU A CA 1
ATOM 869 C C . LEU A 1 113 ? 21.213 -3.212 -2.869 1.00 59.94 113 LEU A C 1
ATOM 871 O O . LEU A 1 113 ? 21.029 -3.298 -4.083 1.00 59.94 113 LEU A O 1
ATOM 875 N N . ASP A 1 114 ? 20.219 -3.024 -2.002 1.00 53.09 114 ASP A N 1
ATOM 876 C CA . ASP A 1 114 ? 18.812 -3.058 -2.400 1.00 53.09 114 ASP A CA 1
ATOM 877 C C . ASP A 1 114 ? 18.384 -1.788 -3.157 1.00 53.09 114 ASP A C 1
ATOM 879 O O . ASP A 1 114 ? 17.719 -1.889 -4.191 1.00 53.09 114 ASP A O 1
ATOM 883 N N . VAL A 1 115 ? 18.856 -0.593 -2.759 1.00 55.25 115 VAL A N 1
ATOM 884 C CA . VAL A 1 115 ? 18.597 0.635 -3.547 1.00 55.25 115 VAL A CA 1
ATOM 885 C C . VAL A 1 115 ? 19.246 0.604 -4.933 1.00 55.25 115 VAL A C 1
ATOM 887 O O . VAL A 1 115 ? 18.705 1.180 -5.878 1.00 55.25 115 VAL A O 1
ATOM 890 N N . ALA A 1 116 ? 20.374 -0.094 -5.101 1.00 53.41 116 ALA A N 1
ATOM 891 C CA . ALA A 1 116 ? 20.993 -0.253 -6.416 1.00 53.41 116 ALA A CA 1
ATOM 892 C C . ALA A 1 116 ? 20.145 -1.140 -7.349 1.00 53.41 116 ALA A C 1
ATOM 894 O O . ALA A 1 116 ? 20.115 -0.900 -8.554 1.00 53.41 116 ALA A O 1
ATOM 895 N N . GLY A 1 117 ? 19.425 -2.127 -6.807 1.00 54.41 117 GLY A N 1
ATOM 896 C CA . GLY A 1 117 ? 18.496 -2.963 -7.572 1.00 54.41 117 GLY A CA 1
ATOM 897 C C . GLY A 1 117 ? 17.203 -2.236 -7.949 1.00 54.41 117 GLY A C 1
ATOM 898 O O . GLY A 1 117 ? 16.760 -2.308 -9.099 1.00 54.41 117 GLY A O 1
ATOM 899 N N . GLU A 1 118 ? 16.615 -1.487 -7.014 1.00 53.50 118 GLU A N 1
ATOM 900 C CA . GLU A 1 118 ? 15.322 -0.827 -7.227 1.00 53.50 118 GLU A CA 1
ATOM 901 C C . GLU A 1 118 ? 15.394 0.344 -8.221 1.00 53.50 118 GLU A C 1
ATOM 903 O O . GLU A 1 118 ? 14.533 0.481 -9.099 1.00 53.50 118 GLU A O 1
ATOM 908 N N . VAL A 1 119 ? 16.455 1.157 -8.155 1.00 53.88 119 VAL A N 1
ATOM 909 C CA . VAL A 1 119 ? 16.650 2.282 -9.088 1.00 53.88 119 VAL A CA 1
ATOM 910 C C . VAL A 1 119 ? 16.913 1.780 -10.510 1.00 53.88 119 VAL A C 1
ATOM 912 O O . VAL A 1 119 ? 16.451 2.390 -11.479 1.00 53.88 119 VAL A O 1
ATOM 915 N N . VAL A 1 120 ? 17.585 0.633 -10.656 1.00 55.44 120 VAL A N 1
ATOM 916 C CA . VAL A 1 120 ? 17.752 -0.009 -11.964 1.00 55.44 120 VAL A CA 1
ATOM 917 C C . VAL A 1 120 ? 16.396 -0.464 -12.502 1.00 55.44 120 VAL A C 1
ATOM 919 O O . VAL A 1 120 ? 16.104 -0.188 -13.658 1.00 55.44 120 VAL A O 1
ATOM 922 N N . GLY A 1 121 ? 15.520 -1.061 -11.690 1.00 57.81 121 GLY A N 1
ATOM 923 C CA . GLY A 1 121 ? 14.199 -1.524 -12.138 1.00 57.81 121 GLY A CA 1
ATOM 924 C C . GLY A 1 121 ? 13.261 -0.407 -12.622 1.00 57.81 121 GLY A C 1
ATOM 925 O O . GLY A 1 121 ? 12.727 -0.491 -13.732 1.00 57.81 121 GLY A O 1
ATOM 926 N N . LYS A 1 122 ? 13.088 0.660 -11.824 1.00 63.28 122 LYS A N 1
ATOM 927 C CA . LYS A 1 122 ? 12.157 1.770 -12.134 1.00 63.28 122 LYS A CA 1
ATOM 928 C C . LYS A 1 122 ? 12.585 2.597 -13.353 1.00 63.28 122 LYS A C 1
ATOM 930 O O . LYS A 1 122 ? 11.730 3.063 -14.103 1.00 63.28 122 LYS A O 1
ATOM 935 N N . VAL A 1 123 ? 13.889 2.751 -13.590 1.00 68.44 123 VAL A N 1
ATOM 936 C CA . VAL A 1 123 ? 14.410 3.531 -14.727 1.00 68.44 123 VAL A CA 1
ATOM 937 C C . VAL A 1 123 ? 14.658 2.660 -15.962 1.00 68.44 123 VAL A C 1
ATOM 939 O O . VAL A 1 123 ? 14.455 3.130 -17.085 1.00 68.44 123 VAL A O 1
ATOM 942 N N . ALA A 1 124 ? 15.059 1.392 -15.808 1.00 75.69 124 ALA A N 1
ATOM 943 C CA . ALA A 1 124 ? 15.417 0.538 -16.944 1.00 75.69 124 ALA A CA 1
ATOM 944 C C . ALA A 1 124 ? 14.228 0.226 -17.854 1.00 75.69 124 ALA A C 1
ATOM 946 O O . ALA A 1 124 ? 14.384 0.269 -19.069 1.00 75.69 124 ALA A O 1
ATOM 947 N N . LEU A 1 125 ? 13.044 -0.055 -17.303 1.00 81.88 125 LEU A N 1
ATOM 948 C CA . LEU A 1 125 ? 11.866 -0.395 -18.111 1.00 81.88 125 LEU A CA 1
ATOM 949 C C . LEU A 1 125 ? 11.470 0.726 -19.091 1.00 81.88 125 LEU A C 1
ATOM 951 O O . LEU A 1 125 ? 11.494 0.483 -20.302 1.00 81.88 125 LEU A O 1
ATOM 955 N N . PRO A 1 126 ? 11.161 1.958 -18.637 1.00 84.19 126 PRO A N 1
ATOM 956 C CA . PRO A 1 126 ? 10.784 3.030 -19.554 1.00 84.19 126 PRO A CA 1
ATOM 957 C C . PRO A 1 126 ? 11.941 3.455 -20.469 1.00 84.19 126 PRO A C 1
ATOM 959 O O . PRO A 1 126 ? 11.723 3.700 -21.655 1.00 84.19 126 PRO A O 1
ATOM 962 N N . SER A 1 127 ? 13.183 3.497 -19.973 1.00 86.88 127 SER A N 1
ATOM 963 C CA . SER A 1 127 ? 14.336 3.887 -20.800 1.00 86.88 127 SER A CA 1
ATOM 964 C C . SER A 1 127 ? 14.653 2.872 -21.903 1.00 86.88 127 SER A C 1
ATOM 966 O O . SER A 1 127 ? 14.961 3.266 -23.029 1.00 86.88 127 SER A O 1
ATOM 968 N N . MET A 1 128 ? 14.517 1.573 -21.625 1.00 90.56 128 MET A N 1
ATOM 969 C CA . MET A 1 128 ? 14.727 0.510 -22.607 1.00 90.56 128 MET A CA 1
ATOM 970 C C . MET A 1 128 ? 13.665 0.555 -23.708 1.00 90.56 128 MET A C 1
ATOM 972 O O . MET A 1 128 ? 14.010 0.453 -24.886 1.00 90.56 128 MET A O 1
ATOM 976 N N . ILE A 1 129 ? 12.403 0.820 -23.353 1.00 93.62 129 ILE A N 1
ATOM 977 C CA . ILE A 1 129 ? 11.331 1.050 -24.333 1.00 93.62 129 ILE A CA 1
ATOM 978 C C . ILE A 1 129 ? 11.699 2.221 -25.254 1.00 93.62 129 ILE A C 1
ATOM 980 O O . ILE A 1 129 ? 11.647 2.084 -26.478 1.00 93.62 129 ILE A O 1
ATOM 984 N N . VAL A 1 130 ? 12.143 3.349 -24.693 1.00 94.56 130 VAL A N 1
ATOM 985 C CA . VAL A 1 130 ? 12.563 4.515 -25.485 1.00 94.56 130 VAL A CA 1
ATOM 986 C C . VAL A 1 130 ? 13.732 4.163 -26.416 1.00 94.56 130 VAL A C 1
ATOM 988 O O . VAL A 1 130 ? 13.657 4.425 -27.617 1.00 94.56 130 VAL A O 1
ATOM 991 N N . LEU A 1 131 ? 14.782 3.501 -25.925 1.00 95.50 131 LEU A N 1
ATOM 992 C CA . LEU A 1 131 ? 15.931 3.106 -26.751 1.00 95.50 131 LEU A CA 1
ATOM 993 C C . LEU A 1 131 ? 15.548 2.144 -27.883 1.00 95.50 131 LEU A C 1
ATOM 995 O O . LEU A 1 131 ? 15.978 2.335 -29.025 1.00 95.50 131 LEU A O 1
ATOM 999 N N . LEU A 1 132 ? 14.708 1.145 -27.598 1.00 95.38 132 LEU A N 1
ATOM 1000 C CA . LEU A 1 132 ? 14.218 0.221 -28.617 1.00 95.38 132 LEU A CA 1
ATOM 1001 C C . LEU A 1 132 ? 13.418 0.957 -29.691 1.00 95.38 132 LEU A C 1
ATOM 1003 O O . LEU A 1 132 ? 13.637 0.714 -30.879 1.00 95.38 132 LEU A O 1
ATOM 1007 N N . THR A 1 133 ? 12.558 1.903 -29.307 1.00 95.81 133 THR A N 1
ATOM 1008 C CA . THR A 1 133 ? 11.776 2.676 -30.284 1.00 95.81 133 THR A CA 1
ATOM 1009 C C . THR A 1 133 ? 12.681 3.486 -31.215 1.00 95.81 133 THR A C 1
ATOM 1011 O O . THR A 1 133 ? 12.529 3.398 -32.436 1.00 95.81 133 THR A O 1
ATOM 1014 N N . PHE A 1 134 ? 13.689 4.188 -30.683 1.00 96.12 134 PHE A N 1
ATOM 1015 C CA . PHE A 1 134 ? 14.663 4.917 -31.502 1.00 96.12 134 PHE A CA 1
ATOM 1016 C C . PHE A 1 134 ? 15.470 3.991 -32.418 1.00 96.12 134 PHE A C 1
ATOM 1018 O O . PHE A 1 134 ? 15.694 4.327 -33.583 1.00 96.12 134 PHE A O 1
ATOM 1025 N N . SER A 1 135 ? 15.865 2.810 -31.934 1.00 96.69 135 SER A N 1
ATOM 1026 C CA . SER A 1 135 ? 16.593 1.837 -32.755 1.00 96.69 135 SER A CA 1
ATOM 1027 C C . SER A 1 135 ? 15.748 1.333 -33.934 1.00 96.69 135 SER A C 1
ATOM 1029 O O . SER A 1 135 ? 16.234 1.291 -35.068 1.00 96.69 135 SER A O 1
ATOM 1031 N N . LEU A 1 136 ? 14.457 1.056 -33.710 1.00 95.81 136 LEU A N 1
ATOM 1032 C CA . LEU A 1 136 ? 13.528 0.628 -34.753 1.00 95.81 136 LEU A CA 1
ATOM 1033 C C . LEU A 1 136 ? 13.307 1.730 -35.799 1.00 95.81 136 LEU A C 1
ATOM 1035 O O . LEU A 1 136 ? 13.371 1.456 -36.999 1.00 95.81 136 LEU A O 1
ATOM 1039 N N . PHE A 1 137 ? 13.116 2.982 -35.367 1.00 96.25 137 PHE A N 1
ATOM 1040 C CA . PHE A 1 137 ? 13.027 4.127 -36.280 1.00 96.25 137 PHE A CA 1
ATOM 1041 C C . PHE A 1 137 ? 14.294 4.294 -37.129 1.00 96.25 137 PHE A C 1
ATOM 1043 O O . PHE A 1 137 ? 14.196 4.554 -38.331 1.00 96.25 137 PHE A O 1
ATOM 1050 N N . GLY A 1 138 ? 15.475 4.086 -36.541 1.00 96.06 138 GLY A N 1
ATOM 1051 C CA . GLY A 1 138 ? 16.748 4.115 -37.263 1.00 96.06 138 GLY A CA 1
ATOM 1052 C C . GLY A 1 138 ? 16.825 3.063 -38.374 1.00 96.06 138 GLY A C 1
ATOM 1053 O O . GLY A 1 138 ? 17.170 3.386 -39.514 1.00 96.06 138 GLY A O 1
ATOM 1054 N N . VAL A 1 139 ? 16.435 1.818 -38.079 1.00 95.25 139 VAL A N 1
ATOM 1055 C CA . VAL A 1 139 ? 16.397 0.732 -39.075 1.00 95.25 139 VAL A CA 1
ATOM 1056 C C . VAL A 1 139 ? 15.394 1.041 -40.189 1.00 95.25 139 VAL A C 1
ATOM 1058 O O . VAL A 1 139 ? 15.734 0.927 -41.370 1.00 95.25 139 VAL A O 1
ATOM 1061 N N . LEU A 1 140 ? 14.182 1.492 -39.842 1.00 93.44 140 LEU A N 1
ATOM 1062 C CA . LEU A 1 140 ? 13.158 1.880 -40.818 1.00 93.44 140 LEU A CA 1
ATOM 1063 C C . LEU A 1 140 ? 13.649 2.993 -41.753 1.00 93.44 140 LEU A C 1
ATOM 1065 O O . LEU A 1 140 ? 13.430 2.922 -42.965 1.00 93.44 140 LEU A O 1
ATOM 1069 N N . TYR A 1 141 ? 14.352 3.992 -41.217 1.00 94.75 141 TYR A N 1
ATOM 1070 C CA . TYR A 1 141 ? 14.921 5.082 -42.005 1.00 94.75 141 TYR A CA 1
ATOM 1071 C C . TYR A 1 141 ? 15.986 4.590 -42.996 1.00 94.75 141 TYR A C 1
ATOM 1073 O O . TYR A 1 141 ? 15.923 4.925 -44.184 1.00 94.75 141 TYR A O 1
ATOM 1081 N N . LEU A 1 142 ? 16.937 3.764 -42.545 1.00 92.69 142 LEU A N 1
ATOM 1082 C CA . LEU A 1 142 ? 18.001 3.234 -43.404 1.00 92.69 142 LEU A CA 1
ATOM 1083 C C . LEU A 1 142 ? 17.443 2.346 -44.526 1.00 92.69 142 LEU A C 1
ATOM 1085 O O . LEU A 1 142 ? 17.794 2.536 -45.694 1.00 92.69 142 LEU A O 1
ATOM 1089 N N . VAL A 1 143 ? 16.521 1.433 -44.203 1.00 91.38 143 VAL A N 1
ATOM 1090 C CA . VAL A 1 143 ? 15.866 0.562 -45.196 1.00 91.38 143 VAL A CA 1
ATOM 1091 C C . VAL A 1 143 ? 15.018 1.383 -46.170 1.00 91.38 143 VAL A C 1
ATOM 1093 O O . VAL A 1 143 ? 15.062 1.155 -47.383 1.00 91.38 143 VAL A O 1
ATOM 1096 N N . GLY A 1 144 ? 14.278 2.373 -45.663 1.00 91.56 144 GLY A N 1
ATOM 1097 C CA . GLY A 1 144 ? 13.482 3.287 -46.476 1.00 91.56 144 GLY A CA 1
ATOM 1098 C C . GLY A 1 144 ? 14.336 4.081 -47.464 1.00 91.56 144 GLY A C 1
ATOM 1099 O O . GLY A 1 144 ? 13.987 4.174 -48.644 1.00 91.56 144 GLY A O 1
ATOM 1100 N N . ARG A 1 145 ? 15.489 4.600 -47.022 1.00 89.81 145 ARG A N 1
ATOM 1101 C CA . ARG A 1 145 ? 16.443 5.300 -47.892 1.00 89.81 145 ARG A CA 1
ATOM 1102 C C . ARG A 1 145 ? 17.029 4.369 -48.953 1.00 89.81 145 ARG A C 1
ATOM 1104 O O . ARG A 1 145 ? 17.064 4.758 -50.118 1.00 89.81 145 ARG A O 1
ATOM 1111 N N . GLY A 1 146 ? 17.436 3.155 -48.579 1.00 88.94 146 GLY A N 1
ATOM 1112 C CA . GLY A 1 146 ? 17.997 2.174 -49.514 1.00 88.94 146 GLY A CA 1
ATOM 1113 C C . GLY A 1 146 ? 17.021 1.803 -50.633 1.00 88.94 146 GLY A C 1
ATOM 1114 O O . GLY A 1 146 ? 17.368 1.867 -51.811 1.00 88.94 146 GLY A O 1
ATOM 1115 N N . ARG A 1 147 ? 15.759 1.513 -50.286 1.00 85.75 147 ARG A N 1
ATOM 1116 C CA . ARG A 1 147 ? 14.716 1.205 -51.280 1.00 85.75 147 ARG A CA 1
ATOM 1117 C C . ARG A 1 147 ? 14.400 2.397 -52.182 1.00 85.75 147 ARG A C 1
ATOM 1119 O O . ARG A 1 147 ? 14.229 2.218 -53.383 1.00 85.75 147 ARG A O 1
ATOM 1126 N N . ARG A 1 148 ? 14.354 3.619 -51.637 1.00 84.50 148 ARG A N 1
ATOM 1127 C CA . ARG A 1 148 ? 14.118 4.832 -52.441 1.00 84.50 148 ARG A CA 1
ATOM 1128 C C . ARG A 1 148 ? 15.276 5.145 -53.390 1.00 84.50 148 ARG A C 1
ATOM 1130 O O . ARG A 1 148 ? 15.008 5.601 -54.495 1.00 84.50 148 ARG A O 1
ATOM 1137 N N . ALA A 1 149 ? 16.524 4.905 -52.989 1.00 83.81 149 ALA A N 1
ATOM 1138 C CA . ALA A 1 149 ? 17.686 5.082 -53.861 1.00 83.81 149 ALA A CA 1
ATOM 1139 C C . ALA A 1 149 ? 17.639 4.112 -55.052 1.00 83.81 149 ALA A C 1
ATOM 1141 O O . ALA A 1 149 ? 17.684 4.552 -56.194 1.00 83.81 149 ALA A O 1
ATOM 1142 N N . ALA A 1 150 ? 17.390 2.824 -54.794 1.00 80.00 150 ALA A N 1
ATOM 1143 C CA . ALA A 1 150 ? 17.280 1.815 -55.847 1.00 80.00 150 ALA A CA 1
ATOM 1144 C C . ALA A 1 150 ? 16.143 2.094 -56.852 1.00 80.00 150 ALA A C 1
ATOM 1146 O O . ALA A 1 150 ? 16.261 1.772 -58.032 1.00 80.00 150 ALA A O 1
ATOM 1147 N N . VAL A 1 151 ? 15.033 2.689 -56.401 1.00 82.69 151 VAL A N 1
ATOM 1148 C CA . VAL A 1 151 ? 13.944 3.119 -57.295 1.00 82.69 151 VAL A CA 1
ATOM 1149 C C . VAL A 1 151 ? 14.354 4.339 -58.122 1.00 82.69 151 VAL A C 1
ATOM 1151 O O . VAL A 1 151 ? 14.063 4.381 -59.313 1.00 82.69 151 VAL A O 1
ATOM 1154 N N . LYS A 1 152 ? 15.044 5.319 -57.523 1.00 79.69 152 LYS A N 1
ATOM 1155 C CA . LYS A 1 152 ? 15.523 6.509 -58.243 1.00 79.69 152 LYS A CA 1
ATOM 1156 C C . LYS A 1 152 ? 16.528 6.163 -59.340 1.00 79.69 152 LYS A C 1
ATOM 1158 O O . LYS A 1 152 ? 16.408 6.724 -60.422 1.00 79.69 152 LYS A O 1
ATOM 1163 N N . ASP A 1 153 ? 17.443 5.229 -59.092 1.00 83.12 153 ASP A N 1
ATOM 1164 C CA . ASP A 1 153 ? 18.428 4.805 -60.096 1.00 83.12 153 ASP A CA 1
ATOM 1165 C C . ASP A 1 153 ? 17.744 4.161 -61.308 1.00 83.12 153 ASP A C 1
ATOM 1167 O O . ASP A 1 153 ? 18.019 4.532 -62.445 1.00 83.12 153 ASP A O 1
ATOM 1171 N N . ARG A 1 154 ? 16.749 3.293 -61.079 1.00 78.06 154 ARG A N 1
ATOM 1172 C CA . ARG A 1 154 ? 15.946 2.701 -62.165 1.00 78.06 154 ARG A CA 1
ATOM 1173 C C . ARG A 1 154 ? 15.158 3.747 -62.951 1.00 78.06 154 ARG A C 1
ATOM 1175 O O . ARG A 1 154 ? 15.074 3.657 -64.171 1.00 78.06 154 ARG A O 1
ATOM 1182 N N . ILE A 1 155 ? 14.585 4.740 -62.266 1.00 77.12 155 ILE A N 1
ATOM 1183 C CA . ILE A 1 155 ? 13.894 5.856 -62.929 1.00 77.12 155 ILE A CA 1
ATOM 1184 C C . ILE 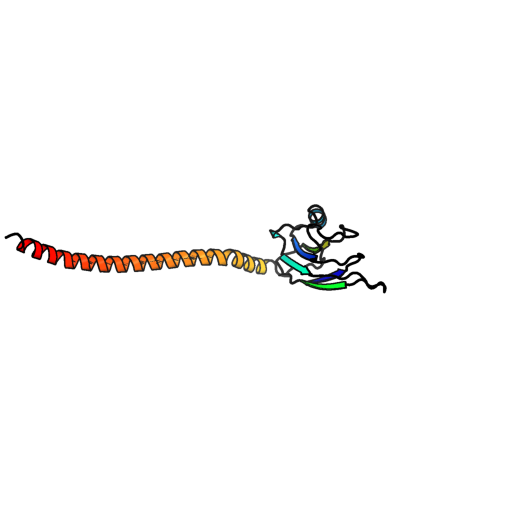A 1 155 ? 14.884 6.664 -63.779 1.00 77.12 155 ILE A C 1
ATOM 1186 O O . ILE A 1 155 ? 14.547 7.030 -64.900 1.00 77.12 155 ILE A O 1
ATOM 1190 N N . ALA A 1 156 ? 16.102 6.917 -63.292 1.00 75.12 156 ALA A N 1
ATOM 1191 C CA . ALA A 1 156 ? 17.128 7.638 -64.043 1.00 75.12 156 ALA A CA 1
ATOM 1192 C C . ALA A 1 156 ? 17.595 6.861 -65.289 1.00 75.12 156 ALA A C 1
ATOM 1194 O O . ALA A 1 156 ? 17.708 7.447 -66.365 1.00 75.12 156 ALA A O 1
ATOM 1195 N N . GLU A 1 157 ? 17.786 5.543 -65.175 1.00 75.31 157 GLU A N 1
ATOM 1196 C CA . GLU A 1 157 ? 18.103 4.673 -66.315 1.00 75.31 157 GLU A CA 1
ATOM 1197 C C . GLU A 1 157 ? 16.978 4.686 -67.364 1.00 75.31 157 GLU A C 1
ATOM 1199 O O . GLU A 1 157 ? 17.236 4.897 -68.551 1.00 75.31 157 GLU A O 1
ATOM 1204 N N . GLN A 1 158 ? 15.714 4.556 -66.944 1.00 68.44 158 GLN A N 1
ATOM 1205 C CA . GLN A 1 158 ? 14.564 4.577 -67.858 1.00 68.44 158 GLN A CA 1
ATOM 1206 C C . GLN A 1 158 ? 14.272 5.968 -68.450 1.00 68.44 158 GLN A C 1
ATOM 1208 O O . GLN A 1 158 ? 13.793 6.062 -69.580 1.00 68.44 158 GLN A O 1
ATOM 1213 N N . SER A 1 159 ? 14.605 7.053 -67.743 1.00 60.41 159 SER A N 1
ATOM 1214 C CA . SER A 1 159 ? 14.431 8.426 -68.239 1.00 60.41 159 SER A CA 1
ATOM 1215 C C . SER A 1 159 ? 15.347 8.750 -69.425 1.00 60.41 159 SER A C 1
ATOM 1217 O O . SER A 1 159 ? 14.999 9.605 -70.238 1.00 60.41 159 SER A O 1
ATOM 1219 N N . SER A 1 160 ? 16.487 8.064 -69.558 1.00 61.62 160 SER A N 1
ATOM 1220 C CA . SER A 1 160 ? 17.385 8.225 -70.712 1.00 61.62 160 SER A CA 1
ATOM 1221 C C . SER A 1 160 ? 16.828 7.595 -71.999 1.00 61.62 160 SER A C 1
ATOM 1223 O O . SER A 1 160 ? 17.003 8.153 -73.077 1.00 61.62 160 SER A O 1
ATOM 1225 N N . LEU A 1 161 ? 16.075 6.492 -71.894 1.00 58.53 161 LEU A N 1
ATOM 1226 C CA . LEU A 1 161 ? 15.408 5.835 -73.028 1.00 58.53 161 LEU A CA 1
ATOM 1227 C C . LEU A 1 161 ? 14.144 6.580 -73.486 1.00 58.53 161 LEU A C 1
ATOM 1229 O O . LEU A 1 161 ? 13.856 6.624 -74.679 1.00 58.53 161 LEU A O 1
ATOM 1233 N N . MET A 1 162 ? 13.412 7.212 -72.562 1.00 57.84 162 MET A N 1
ATOM 1234 C CA . MET A 1 162 ? 12.255 8.053 -72.906 1.00 57.84 162 MET A CA 1
ATOM 1235 C C . MET A 1 162 ? 12.658 9.333 -73.655 1.00 57.84 162 MET A C 1
ATOM 1237 O O . MET A 1 162 ? 11.912 9.780 -74.518 1.00 57.84 162 MET A O 1
ATOM 1241 N N . SER A 1 163 ? 13.840 9.895 -73.368 1.00 59.97 163 SER A N 1
ATOM 1242 C CA . SER A 1 163 ? 14.373 11.056 -74.099 1.00 59.97 163 SER A CA 1
ATOM 1243 C C . SER A 1 163 ? 14.713 10.736 -75.556 1.00 59.97 163 SER A C 1
ATOM 1245 O O . SER A 1 163 ? 14.640 11.630 -76.386 1.00 59.97 163 SER A O 1
ATOM 1247 N N . VAL A 1 164 ? 15.079 9.487 -75.867 1.00 55.31 164 VAL A N 1
ATOM 1248 C CA . VAL A 1 164 ? 15.389 9.056 -77.242 1.00 55.31 164 VAL A CA 1
ATOM 1249 C C . VAL A 1 164 ? 14.110 8.726 -78.017 1.00 55.31 164 VAL A C 1
ATOM 1251 O O . VAL A 1 164 ? 13.992 9.089 -79.178 1.00 55.31 164 VAL A O 1
ATOM 1254 N N . LEU A 1 165 ? 13.111 8.117 -77.369 1.00 55.50 165 LEU A N 1
ATOM 1255 C CA . LEU A 1 165 ? 11.812 7.825 -77.997 1.00 55.50 165 LEU A CA 1
ATOM 1256 C C . LEU A 1 165 ? 10.909 9.064 -78.163 1.00 55.50 165 LEU A C 1
ATOM 1258 O O . LEU A 1 165 ? 9.958 9.019 -78.938 1.00 55.50 165 LEU A O 1
ATOM 1262 N N . GLY A 1 166 ? 11.179 10.155 -77.436 1.00 55.94 166 GLY A N 1
ATOM 1263 C CA . GLY A 1 166 ? 10.485 11.438 -77.599 1.00 55.94 166 GLY A CA 1
ATOM 1264 C C . GLY A 1 166 ? 10.957 12.248 -78.811 1.00 55.94 166 GLY A C 1
ATOM 1265 O O . GLY A 1 166 ? 10.154 12.971 -79.386 1.00 55.94 166 GLY A O 1
ATOM 1266 N N . ASP A 1 167 ? 12.216 12.081 -79.228 1.00 55.12 167 ASP A N 1
ATOM 1267 C CA . ASP A 1 167 ? 12.801 12.777 -80.389 1.00 55.12 167 ASP A CA 1
ATOM 1268 C C . ASP A 1 167 ? 12.388 12.141 -81.735 1.00 55.12 167 ASP A C 1
ATOM 1270 O O . ASP A 1 167 ? 12.429 12.789 -82.776 1.00 55.12 167 ASP A O 1
ATOM 1274 N N . GLU A 1 168 ? 11.955 10.875 -81.734 1.00 54.03 168 GLU A N 1
ATOM 1275 C CA . GLU A 1 168 ? 11.506 10.149 -82.937 1.00 54.03 168 GLU A CA 1
ATOM 1276 C C . GLU A 1 168 ? 10.005 10.314 -83.242 1.00 54.03 168 GLU A C 1
ATOM 1278 O O . GLU A 1 168 ? 9.541 9.877 -84.294 1.00 54.03 168 GLU A O 1
ATOM 1283 N N . ALA A 1 169 ? 9.235 10.938 -82.343 1.00 54.66 169 ALA A N 1
ATOM 1284 C CA . ALA A 1 169 ? 7.798 11.176 -82.514 1.00 54.66 169 ALA A CA 1
ATOM 1285 C C . ALA A 1 169 ? 7.458 12.576 -83.070 1.00 54.66 169 ALA A C 1
ATOM 1287 O O . ALA A 1 169 ? 6.280 12.857 -83.288 1.00 54.66 169 ALA A O 1
ATOM 1288 N N . ASP A 1 170 ? 8.466 13.426 -83.303 1.00 53.56 170 ASP A N 1
ATOM 1289 C CA . ASP A 1 170 ? 8.318 14.830 -83.732 1.00 53.56 170 ASP A CA 1
ATOM 1290 C C . ASP A 1 170 ? 8.929 15.113 -85.128 1.00 53.56 170 ASP A C 1
ATOM 1292 O O . ASP A 1 170 ? 9.272 16.253 -85.448 1.00 53.56 170 ASP A O 1
ATOM 1296 N N . ASN A 1 171 ? 9.051 14.083 -85.981 1.00 45.81 171 ASN A N 1
ATOM 1297 C CA . ASN A 1 171 ? 9.514 14.192 -87.375 1.00 45.81 171 ASN A CA 1
ATOM 1298 C C . ASN A 1 171 ? 8.484 13.641 -88.373 1.00 45.81 171 ASN A C 1
ATOM 1300 O O . ASN A 1 171 ? 8.062 12.474 -88.204 1.00 45.81 171 ASN A O 1
#

Foldseek 3Di:
DKDKDWAPDQDKDAFKKKWKFKDPDPDCLVVCVVQQVDDDPVRTQDMDTDGIDDGDDPVPDTRIDIDDDDGDQAADFIKMKMAIRRNCPDDGPDSSPRIDIDPPRSHDPDNVVRVVVVVCVVPVVVVVVVVVVVVVVVVVVVVVVVVVVVVVVVVVVVVVVVVVVVVVVPD

Sequence (171 aa):
IRIEIANTGNVHASDIEVILCEYDADDMMAEIRKNDNMCDEDSIVMRQIIGALDKPDDSQDERVIELYMLYPVTAGSKNVYVVVDPGNTIVEANEGDNVVRISQELGSSNPFLDVAGEVVGKVALPSMIVLLTFSLFGVLYLVGRGRRAAVKDRIAEQSSLMSVLGDEADN

Secondary structure (DSSP, 8-state):
-EEEEEE-SSS-EEEEEEEEEEESSS-THHHHHHTTTPPPGGGEEEEEEEEEEPPPPTT---EEEEEE------SS--EEEEEESTT--S--S-SSSSEEEE-S----S-HHHHHHHHHHHHHHHHHHHHHHHHHHHHHHHHHHHHHHHHHHHHHHHHHHHHHHHHHSS--

pLDDT: mean 78.04, std 13.15, range [45.81, 96.69]